Protein AF-A0A2E7QNM1-F1 (afdb_monomer_lite)

Sequence (90 aa):
MADPLIEALAQHNDELVAALKTVVTAEVRVVVEGTDIVGLNLDDTKVTDEALEKLTDLNKLRWLGLVRTNVTPEGIEKLQKALPDCAVLG

Foldseek 3Di:
DDAQLVVLCVVVVNPNVRSLPVQAPPVWDFDDDPNATAEGENAPGAHELVSLVSCLVRQNHQEYEQHNYHYDPVSVVVSCVSRVNHDYDD

Radius of gyration: 11.77 Å; chains: 1; bounding box: 25×29×24 Å

Secondary structure (DSSP, 8-state):
---HHHHHHHHTTT-HHHHHHHHS-TTS-EEEETTEEEEEE-TT----HHHHHHHTT-TT--EEE-TTSS--HHHHHHHHHH-TT-EEE-

Structure (mmCIF, N/CA/C/O backbone):
data_AF-A0A2E7QNM1-F1
#
_entry.id   AF-A0A2E7QNM1-F1
#
loop_
_atom_site.group_PDB
_atom_site.id
_atom_site.type_symbol
_atom_site.label_atom_id
_atom_site.label_alt_id
_atom_site.label_comp_id
_atom_site.label_asym_id
_atom_site.label_entity_id
_atom_site.label_seq_id
_atom_site.pdbx_PDB_ins_code
_atom_site.Cartn_x
_atom_site.Cartn_y
_atom_site.Cartn_z
_atom_site.occupancy
_atom_site.B_iso_or_equiv
_atom_site.auth_seq_id
_atom_site.auth_c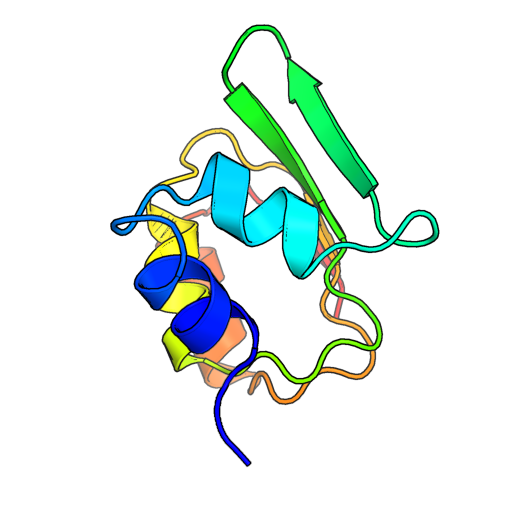omp_id
_atom_site.auth_asym_id
_atom_site.auth_atom_id
_atom_site.pdbx_PDB_model_num
ATOM 1 N N . MET A 1 1 ? 11.959 3.797 -14.737 1.00 61.97 1 MET A N 1
ATOM 2 C CA . MET A 1 1 ? 10.721 4.580 -14.541 1.00 61.97 1 MET A CA 1
ATOM 3 C C . MET A 1 1 ? 10.508 4.648 -13.049 1.00 61.97 1 MET A C 1
ATOM 5 O O . MET A 1 1 ? 10.750 3.629 -12.413 1.00 61.97 1 MET A O 1
ATOM 9 N N . ALA A 1 2 ? 10.197 5.820 -12.508 1.00 83.44 2 ALA A N 1
ATOM 10 C CA . ALA A 1 2 ? 10.029 5.971 -11.071 1.00 83.44 2 ALA A CA 1
ATOM 11 C C . ALA A 1 2 ? 8.678 5.396 -10.617 1.00 83.44 2 ALA A C 1
ATOM 13 O O . ALA A 1 2 ? 7.764 5.204 -11.425 1.00 83.44 2 ALA A O 1
ATOM 14 N N . ASP A 1 3 ? 8.626 5.012 -9.344 1.00 92.50 3 ASP A N 1
ATOM 15 C CA . ASP A 1 3 ? 7.444 4.424 -8.732 1.00 92.50 3 ASP A CA 1
ATOM 16 C C . ASP A 1 3 ? 6.347 5.498 -8.608 1.00 92.50 3 ASP A C 1
ATOM 18 O O . ASP A 1 3 ? 6.592 6.545 -7.999 1.00 92.50 3 ASP A O 1
ATOM 22 N N . PRO A 1 4 ? 5.146 5.269 -9.169 1.00 91.81 4 PRO A N 1
ATOM 23 C CA . PRO A 1 4 ? 4.099 6.282 -9.196 1.00 91.81 4 PRO A CA 1
ATOM 24 C C . PRO A 1 4 ? 3.607 6.679 -7.798 1.00 91.81 4 PRO A C 1
ATOM 26 O O . PRO A 1 4 ? 3.212 7.827 -7.612 1.00 91.81 4 PRO A O 1
ATOM 29 N N . LEU A 1 5 ? 3.641 5.778 -6.805 1.00 90.81 5 LEU A N 1
ATOM 30 C CA . LEU A 1 5 ? 3.229 6.123 -5.442 1.00 90.81 5 LEU A CA 1
ATOM 31 C C . LEU A 1 5 ? 4.272 6.987 -4.744 1.00 90.81 5 LEU A C 1
ATOM 33 O O . LEU A 1 5 ? 3.914 7.938 -4.052 1.00 90.81 5 LEU A O 1
ATOM 37 N N . ILE A 1 6 ? 5.552 6.705 -4.967 1.00 93.38 6 ILE A N 1
ATOM 38 C CA . ILE A 1 6 ? 6.637 7.527 -4.427 1.00 93.38 6 ILE A CA 1
ATOM 39 C C . ILE A 1 6 ? 6.611 8.929 -5.051 1.00 93.38 6 ILE A C 1
ATOM 41 O O . ILE A 1 6 ? 6.728 9.926 -4.337 1.00 93.38 6 ILE A O 1
ATOM 45 N N . GLU A 1 7 ? 6.381 9.028 -6.364 1.00 93.06 7 GLU A N 1
ATOM 46 C CA . GLU A 1 7 ? 6.197 10.319 -7.039 1.00 93.06 7 GLU A CA 1
ATOM 47 C C . GLU A 1 7 ? 4.987 11.089 -6.487 1.00 93.06 7 GLU A C 1
ATOM 49 O O . GLU A 1 7 ? 5.086 12.292 -6.233 1.00 93.06 7 GLU A O 1
ATOM 54 N N . ALA A 1 8 ? 3.857 10.411 -6.268 1.00 91.44 8 ALA A N 1
ATOM 55 C CA . ALA A 1 8 ? 2.646 11.033 -5.741 1.00 91.44 8 ALA A CA 1
ATOM 56 C C . ALA A 1 8 ? 2.813 11.525 -4.294 1.00 91.44 8 ALA A C 1
ATOM 58 O O . ALA A 1 8 ? 2.348 12.614 -3.961 1.00 91.44 8 ALA A O 1
ATOM 59 N N . LEU A 1 9 ? 3.521 10.772 -3.445 1.00 90.62 9 LEU A N 1
ATOM 60 C CA . LEU A 1 9 ? 3.858 11.193 -2.080 1.00 90.62 9 LEU A CA 1
ATOM 61 C C . LEU A 1 9 ? 4.688 12.480 -2.084 1.00 90.62 9 LEU A C 1
ATOM 63 O O . LEU A 1 9 ? 4.333 13.443 -1.400 1.00 90.62 9 LEU A O 1
ATOM 67 N N . ALA A 1 10 ? 5.716 12.548 -2.934 1.00 93.25 10 ALA A N 1
ATOM 68 C CA . ALA A 1 10 ? 6.541 13.745 -3.079 1.00 93.25 10 ALA A CA 1
ATOM 69 C C . ALA A 1 10 ? 5.728 14.971 -3.540 1.00 93.25 10 ALA A C 1
ATOM 71 O O . ALA A 1 10 ? 6.003 16.096 -3.125 1.00 93.25 10 ALA A O 1
ATOM 72 N N . GLN A 1 11 ? 4.702 14.770 -4.371 1.00 92.69 11 GLN A N 1
ATOM 73 C CA . GLN A 1 11 ? 3.818 15.845 -4.833 1.00 92.69 11 GLN A CA 1
ATOM 74 C C . GLN A 1 11 ? 2.811 16.303 -3.772 1.00 92.69 11 GLN A C 1
ATOM 76 O O . GLN A 1 11 ? 2.206 17.366 -3.931 1.00 92.69 11 GLN A O 1
ATOM 81 N N . HIS A 1 12 ? 2.567 15.504 -2.734 1.00 91.38 12 HIS A N 1
ATOM 82 C CA . HIS A 1 12 ? 1.495 15.724 -1.759 1.00 91.38 12 HIS A CA 1
ATOM 83 C C . HIS A 1 12 ? 2.021 15.819 -0.324 1.00 91.38 12 HIS A C 1
ATOM 85 O O . HIS A 1 12 ? 1.299 15.517 0.619 1.00 91.38 12 HIS A O 1
ATOM 91 N N . ASN A 1 13 ? 3.264 16.283 -0.148 1.00 92.69 13 ASN A N 1
ATOM 92 C CA . ASN A 1 13 ? 3.900 16.477 1.162 1.00 92.69 13 ASN A CA 1
ATOM 93 C C . ASN A 1 13 ? 3.861 15.212 2.041 1.00 92.69 13 ASN A C 1
ATOM 95 O O . ASN A 1 13 ? 3.567 15.298 3.232 1.00 92.69 13 ASN A O 1
ATOM 99 N N . ASP A 1 14 ? 4.098 14.048 1.434 1.00 87.94 14 ASP A N 1
ATOM 100 C CA . ASP A 1 14 ? 4.028 12.726 2.067 1.00 87.94 14 ASP A CA 1
ATOM 101 C C . ASP A 1 14 ? 2.642 12.353 2.637 1.00 87.94 14 ASP A C 1
ATOM 103 O O . ASP A 1 14 ? 2.500 11.394 3.398 1.00 87.94 14 ASP A O 1
ATOM 107 N N . GLU A 1 15 ? 1.577 13.058 2.236 1.00 90.06 15 GLU A N 1
ATOM 108 C CA . GLU A 1 15 ? 0.209 12.703 2.605 1.00 90.06 15 GLU A CA 1
ATOM 109 C C . GLU A 1 15 ? -0.267 11.480 1.804 1.00 90.06 15 GLU A C 1
ATOM 111 O O . GLU A 1 15 ? -0.742 11.582 0.670 1.00 90.06 15 GLU A O 1
ATOM 116 N N . LEU A 1 16 ? -0.184 10.301 2.425 1.00 87.19 16 LEU A N 1
ATOM 117 C CA . LEU A 1 16 ? -0.494 9.020 1.785 1.00 87.19 16 LEU A CA 1
ATOM 118 C C . LEU A 1 16 ? -1.909 8.948 1.197 1.00 87.19 16 LEU A C 1
ATOM 120 O O . LEU A 1 16 ? -2.087 8.462 0.085 1.00 87.19 16 LEU A O 1
ATOM 124 N N . VAL A 1 17 ? -2.928 9.448 1.903 1.00 84.69 17 VAL A N 1
ATOM 125 C CA . VAL A 1 17 ? -4.319 9.399 1.416 1.00 84.69 17 VAL A CA 1
ATOM 126 C C . VAL A 1 17 ? -4.497 10.260 0.167 1.00 84.69 17 VAL A C 1
ATOM 128 O O . VAL A 1 17 ? -5.187 9.851 -0.770 1.00 84.69 17 VAL A O 1
ATOM 131 N N . ALA A 1 18 ? -3.889 11.445 0.138 1.00 86.75 18 ALA A N 1
ATOM 132 C CA . ALA A 1 18 ? -3.904 12.292 -1.044 1.00 86.75 18 ALA A CA 1
ATOM 133 C C . ALA A 1 18 ? -3.150 11.618 -2.195 1.00 86.75 18 ALA A C 1
ATOM 135 O O . ALA A 1 18 ? -3.663 11.591 -3.312 1.00 86.75 18 ALA A O 1
ATOM 136 N N . ALA A 1 19 ? -1.968 11.047 -1.928 1.00 89.50 19 ALA A N 1
ATOM 137 C CA . ALA A 1 19 ? -1.132 10.397 -2.941 1.00 89.50 19 ALA A CA 1
ATOM 138 C C . ALA A 1 19 ? -1.837 9.187 -3.558 1.00 89.50 19 ALA A C 1
ATOM 140 O O . ALA A 1 19 ? -1.888 9.031 -4.776 1.00 89.50 19 ALA A O 1
ATOM 141 N N . LEU A 1 20 ? -2.484 8.369 -2.727 1.00 86.62 20 LEU A N 1
ATOM 142 C CA . LEU A 1 20 ? -3.290 7.253 -3.203 1.00 86.62 20 LEU A CA 1
ATOM 143 C C . LEU A 1 20 ? -4.406 7.737 -4.129 1.00 86.62 20 LEU A C 1
ATOM 145 O O . LEU A 1 20 ? -4.588 7.154 -5.185 1.00 86.62 20 LEU A O 1
ATOM 149 N N . LYS A 1 21 ? -5.099 8.840 -3.828 1.00 83.38 21 LYS A N 1
ATOM 150 C CA . LYS A 1 21 ? -6.171 9.365 -4.698 1.00 83.38 21 LYS A CA 1
ATOM 151 C C . LYS A 1 21 ? -5.709 9.802 -6.095 1.00 83.38 21 LYS A C 1
ATOM 153 O O . LYS A 1 21 ? -6.565 9.964 -6.959 1.00 83.38 21 LYS A O 1
ATOM 158 N N . THR A 1 22 ? -4.415 10.031 -6.321 1.00 84.81 22 THR A N 1
ATOM 159 C CA . THR A 1 22 ? -3.888 10.410 -7.644 1.00 84.81 22 THR A CA 1
ATOM 160 C C . THR A 1 22 ? -3.297 9.236 -8.410 1.00 84.81 22 THR A C 1
ATOM 162 O O . THR A 1 22 ? -3.410 9.197 -9.634 1.00 84.81 22 THR A O 1
ATOM 165 N N . VAL A 1 23 ? -2.730 8.255 -7.705 1.00 83.94 23 VAL A N 1
ATOM 166 C CA . VAL A 1 23 ? -2.258 6.987 -8.292 1.00 83.94 23 VAL A CA 1
ATOM 167 C C . VAL A 1 23 ? -3.432 6.079 -8.664 1.00 83.94 23 VAL A C 1
ATOM 169 O O . VAL A 1 23 ? -3.390 5.361 -9.661 1.00 83.94 23 VAL A O 1
ATOM 172 N N . VAL A 1 24 ? -4.493 6.130 -7.865 1.00 79.19 24 VAL A N 1
ATOM 173 C CA . VAL A 1 24 ? -5.722 5.356 -8.013 1.00 79.19 24 VAL A CA 1
ATOM 174 C C . VAL A 1 24 ? -6.686 6.162 -8.900 1.00 79.19 24 VAL 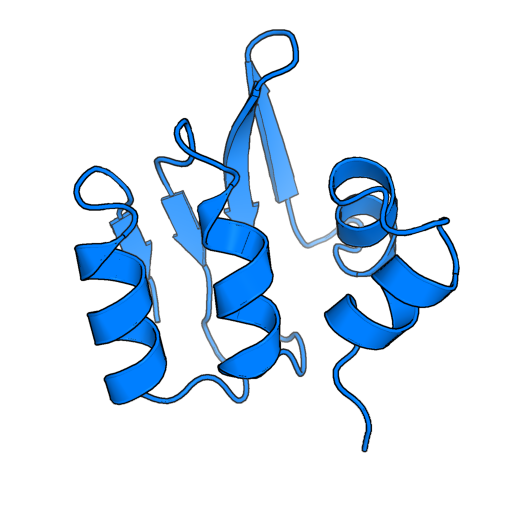A C 1
ATOM 176 O O . VAL A 1 24 ? -7.288 7.136 -8.451 1.00 79.19 24 VAL A O 1
ATOM 179 N N . THR A 1 25 ? -6.829 5.793 -10.176 1.00 60.91 25 THR A N 1
ATOM 180 C CA . THR A 1 25 ? -7.801 6.426 -11.095 1.00 60.91 25 THR A CA 1
ATOM 181 C C . THR A 1 25 ? -9.221 5.902 -10.849 1.00 60.91 25 THR A C 1
ATOM 183 O O . THR A 1 25 ? -9.405 4.981 -10.071 1.00 60.91 25 THR A O 1
ATOM 186 N N . ALA A 1 26 ? -10.251 6.451 -11.506 1.00 53.78 26 ALA A N 1
ATOM 187 C CA . ALA A 1 26 ? -11.661 6.084 -11.275 1.00 53.78 26 ALA A CA 1
ATOM 188 C C . ALA A 1 26 ? -12.008 4.584 -11.459 1.00 53.78 26 ALA A C 1
ATOM 190 O O . ALA A 1 26 ? -13.068 4.148 -11.010 1.00 53.78 26 ALA A O 1
ATOM 191 N N . GLU A 1 27 ? -11.141 3.800 -12.106 1.00 53.16 27 GLU A N 1
ATOM 192 C CA . GLU A 1 27 ? -11.273 2.340 -12.255 1.00 53.16 27 GLU A CA 1
ATOM 193 C C . GLU A 1 27 ? -10.669 1.564 -11.067 1.00 53.16 27 GLU A C 1
ATOM 195 O O . GLU A 1 27 ? -11.006 0.407 -10.818 1.00 53.16 27 GLU A O 1
ATOM 200 N N . VAL A 1 28 ? -9.825 2.234 -10.287 1.00 56.44 28 VAL A N 1
ATOM 201 C CA . VAL A 1 28 ? -9.129 1.747 -9.105 1.00 56.44 28 VAL A CA 1
ATOM 202 C C . VAL A 1 28 ? -9.844 2.331 -7.867 1.00 56.44 28 VAL A C 1
ATOM 204 O O . VAL A 1 28 ? -10.307 3.470 -7.866 1.00 56.44 28 VAL A O 1
ATOM 207 N N . ARG A 1 29 ? -10.049 1.546 -6.801 1.00 68.88 29 ARG A N 1
ATOM 208 C CA . ARG A 1 29 ? -10.962 1.922 -5.703 1.00 68.88 29 ARG A CA 1
ATOM 209 C C . ARG A 1 29 ? -10.237 2.014 -4.364 1.00 68.88 29 ARG A C 1
ATOM 211 O O . ARG A 1 29 ? -9.641 1.039 -3.920 1.00 68.88 29 ARG A O 1
ATOM 218 N N . VAL A 1 30 ? -10.361 3.162 -3.697 1.00 78.69 30 VAL A N 1
ATOM 219 C CA . VAL A 1 30 ? -10.066 3.319 -2.265 1.00 78.69 30 VAL A CA 1
ATOM 220 C C . VAL A 1 30 ? -11.386 3.201 -1.507 1.00 78.69 30 VAL A C 1
ATOM 222 O 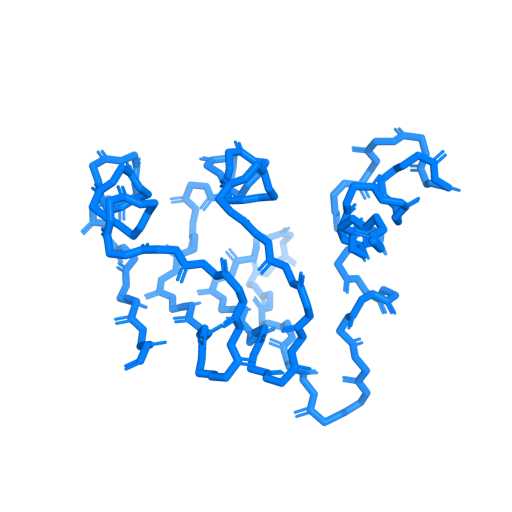O . VAL A 1 30 ? -12.341 3.928 -1.786 1.00 78.69 30 VAL A O 1
ATOM 225 N N . VAL A 1 31 ? -11.456 2.273 -0.561 1.00 79.00 31 VAL A N 1
ATOM 226 C CA . VAL A 1 31 ? -12.596 2.094 0.340 1.00 79.00 31 VAL A CA 1
ATOM 227 C C . VAL A 1 31 ? -12.191 2.622 1.708 1.00 79.00 31 VAL A C 1
ATOM 229 O O . VAL A 1 31 ? -11.211 2.149 2.285 1.00 79.00 31 VAL A O 1
ATOM 232 N N . VAL A 1 32 ? -12.947 3.596 2.214 1.00 80.06 32 VAL A N 1
ATOM 233 C CA . VAL A 1 32 ? -12.746 4.178 3.544 1.00 80.06 32 VAL A CA 1
ATOM 234 C C . VAL A 1 32 ? -13.919 3.866 4.465 1.00 80.06 32 VAL A C 1
ATOM 236 O O . VAL A 1 32 ? -15.074 3.915 4.041 1.00 80.06 32 VAL A O 1
ATOM 239 N N . GLU A 1 33 ? -13.621 3.583 5.728 1.00 78.75 33 GLU A N 1
ATOM 240 C CA . GLU A 1 33 ? -14.592 3.519 6.818 1.00 78.75 33 GLU A CA 1
ATOM 241 C C . GLU A 1 33 ? -14.252 4.631 7.817 1.00 78.75 33 GLU A C 1
ATOM 243 O O . GLU A 1 33 ? -13.217 4.609 8.482 1.00 78.75 33 GLU A O 1
ATOM 248 N N . GLY A 1 34 ? -15.078 5.681 7.857 1.00 84.75 34 GLY A N 1
ATOM 249 C CA . GLY A 1 34 ? -14.711 6.919 8.549 1.00 84.75 34 GLY A CA 1
ATOM 250 C C . GLY A 1 34 ? -13.491 7.579 7.896 1.00 84.75 34 GLY A C 1
ATOM 251 O O . GLY A 1 34 ? -13.583 8.061 6.768 1.00 84.75 34 GLY A O 1
ATOM 252 N N . THR A 1 35 ? -12.362 7.609 8.611 1.00 79.44 35 THR A N 1
ATOM 253 C CA . THR A 1 35 ? -11.067 8.128 8.126 1.00 79.44 35 THR A CA 1
ATOM 254 C C . THR A 1 35 ? -10.076 7.031 7.737 1.00 79.44 35 THR A C 1
ATOM 256 O O . THR A 1 35 ? -9.006 7.344 7.220 1.00 79.44 35 THR A O 1
ATOM 259 N N . ASP A 1 36 ? -10.412 5.764 7.980 1.00 85.62 36 ASP A N 1
ATOM 260 C CA . ASP A 1 36 ? -9.494 4.642 7.809 1.00 85.62 36 ASP A CA 1
ATOM 261 C C . ASP A 1 36 ? -9.641 4.014 6.421 1.00 85.62 36 ASP A C 1
ATOM 263 O O . ASP A 1 36 ? -10.752 3.730 5.975 1.00 85.62 36 ASP A O 1
ATOM 267 N N . ILE A 1 37 ? -8.521 3.753 5.740 1.00 87.50 37 ILE A N 1
ATOM 268 C CA . ILE A 1 37 ? -8.515 2.985 4.488 1.00 87.50 37 ILE A CA 1
ATOM 269 C C . ILE A 1 37 ? -8.604 1.497 4.830 1.00 87.50 37 ILE A C 1
ATOM 271 O O . ILE A 1 37 ? -7.718 0.949 5.485 1.00 87.50 37 ILE A O 1
ATOM 275 N N . VAL A 1 38 ? -9.660 0.840 4.350 1.00 91.56 38 VAL A N 1
ATOM 276 C CA . VAL A 1 38 ? -9.925 -0.590 4.586 1.00 91.56 38 VAL A CA 1
ATOM 277 C C . VAL A 1 38 ? -9.762 -1.436 3.325 1.00 91.56 38 VAL A C 1
ATOM 279 O O . VAL A 1 38 ? -9.546 -2.641 3.417 1.00 91.56 38 VAL A O 1
ATOM 282 N N . GLY A 1 39 ? -9.806 -0.822 2.144 1.00 91.38 39 GLY A N 1
ATOM 283 C CA . GLY A 1 39 ? -9.579 -1.506 0.875 1.00 91.38 39 GLY A CA 1
ATOM 284 C C . GLY A 1 39 ? -8.878 -0.601 -0.124 1.00 91.38 39 GLY A C 1
ATOM 285 O O . GLY A 1 39 ? -9.243 0.567 -0.261 1.00 91.38 39 GLY A O 1
ATOM 286 N N . LEU A 1 40 ? -7.891 -1.144 -0.824 1.00 91.31 40 LEU A N 1
ATOM 287 C CA . LEU A 1 40 ? -7.125 -0.425 -1.828 1.00 91.31 40 LEU A CA 1
ATOM 288 C C . LEU A 1 40 ? -6.927 -1.324 -3.045 1.00 91.31 40 LEU A C 1
ATOM 290 O O . LEU A 1 40 ? -6.398 -2.421 -2.929 1.00 91.31 40 LEU A O 1
ATOM 294 N N . ASN A 1 41 ? -7.343 -0.867 -4.219 1.00 91.56 41 ASN A N 1
ATOM 295 C CA . ASN A 1 41 ? -6.907 -1.494 -5.460 1.00 91.56 41 ASN A CA 1
ATOM 296 C C . ASN A 1 41 ? -5.644 -0.763 -5.957 1.00 91.56 41 ASN A C 1
ATOM 298 O O . ASN A 1 41 ? -5.599 0.460 -5.879 1.00 91.56 41 ASN A O 1
ATOM 302 N N . LEU A 1 42 ? -4.625 -1.480 -6.422 1.00 91.38 42 LEU A N 1
ATOM 303 C CA . LEU A 1 42 ? -3.474 -0.948 -7.165 1.00 91.38 42 LEU A CA 1
ATOM 304 C C . LEU A 1 42 ? -3.203 -1.784 -8.427 1.00 91.38 42 LEU A C 1
ATOM 306 O O . LEU A 1 42 ? -2.114 -1.702 -8.998 1.00 91.38 42 LEU A O 1
ATOM 310 N N . ASP A 1 43 ? -4.176 -2.579 -8.870 1.00 90.88 43 ASP A N 1
ATOM 311 C CA . ASP A 1 43 ? -4.094 -3.333 -10.114 1.00 90.88 43 ASP A CA 1
ATOM 312 C C . ASP A 1 43 ? -3.736 -2.405 -11.289 1.00 90.88 43 ASP A C 1
ATOM 314 O O . ASP A 1 43 ? -4.123 -1.234 -11.313 1.00 90.88 43 ASP A O 1
ATOM 318 N N . ASP A 1 44 ? -2.978 -2.920 -12.261 1.00 90.31 44 ASP A N 1
ATOM 319 C CA . ASP A 1 44 ? -2.501 -2.182 -13.446 1.00 90.31 44 ASP A CA 1
ATOM 320 C C . ASP A 1 44 ? -1.608 -0.963 -13.167 1.00 90.31 44 ASP A C 1
ATOM 322 O O . ASP A 1 44 ? -1.252 -0.215 -14.085 1.00 90.31 44 ASP A O 1
ATOM 326 N N . THR A 1 45 ? -1.198 -0.745 -11.918 1.00 90.12 45 THR A N 1
ATOM 327 C CA . THR A 1 45 ? -0.243 0.311 -11.585 1.00 90.12 45 THR A CA 1
ATOM 328 C C . THR A 1 45 ? 1.195 -0.192 -11.681 1.00 90.12 45 THR A C 1
ATOM 330 O O . THR A 1 45 ? 1.483 -1.383 -11.706 1.00 90.12 45 THR A O 1
ATOM 333 N N . LYS A 1 46 ? 2.151 0.734 -11.732 1.00 92.38 46 LYS A N 1
ATOM 334 C CA . LYS A 1 46 ? 3.586 0.420 -11.838 1.00 92.38 46 LYS A CA 1
ATOM 335 C C . LYS A 1 46 ? 4.310 0.435 -10.490 1.00 92.38 46 LYS A C 1
ATOM 337 O O . LYS A 1 46 ? 5.536 0.543 -10.479 1.00 92.38 46 LYS A O 1
ATOM 342 N N . VAL A 1 47 ? 3.554 0.344 -9.394 1.00 93.38 47 VAL A N 1
ATOM 343 C CA . VAL A 1 47 ? 4.077 0.313 -8.022 1.00 93.38 47 VAL A CA 1
ATOM 344 C C . VAL A 1 47 ? 5.018 -0.870 -7.811 1.00 93.38 47 VAL A C 1
ATOM 346 O O . VAL A 1 47 ? 4.876 -1.918 -8.447 1.00 93.38 47 VAL A O 1
ATOM 349 N N . THR A 1 48 ? 5.984 -0.673 -6.926 1.00 95.25 48 THR A N 1
ATOM 350 C CA . THR A 1 48 ? 7.064 -1.601 -6.588 1.00 95.25 48 THR A CA 1
ATOM 351 C C . THR A 1 48 ? 7.046 -1.934 -5.095 1.00 95.25 48 THR A C 1
ATOM 353 O O . THR A 1 48 ? 6.252 -1.390 -4.326 1.00 95.25 48 THR A O 1
ATOM 356 N N . ASP A 1 49 ? 7.955 -2.805 -4.658 1.00 95.50 49 ASP A N 1
ATOM 357 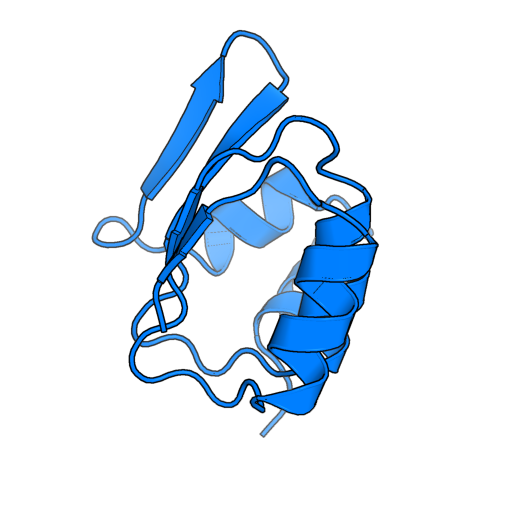C CA . ASP A 1 49 ? 8.114 -3.150 -3.240 1.00 95.50 49 ASP A CA 1
ATOM 358 C C . ASP A 1 49 ? 8.403 -1.928 -2.355 1.00 95.50 49 ASP A C 1
ATOM 360 O O . ASP A 1 49 ? 7.970 -1.889 -1.207 1.00 95.50 49 ASP A O 1
ATOM 364 N N . GLU A 1 50 ? 9.093 -0.914 -2.887 1.00 93.75 50 GLU A N 1
ATOM 365 C CA . GLU A 1 50 ? 9.403 0.321 -2.156 1.00 93.75 50 GLU A CA 1
ATOM 366 C C . GLU A 1 50 ? 8.126 1.095 -1.795 1.00 93.75 50 GLU A C 1
ATOM 368 O O . GLU A 1 50 ? 7.984 1.606 -0.684 1.00 93.75 50 GLU A O 1
ATOM 373 N N . ALA A 1 51 ? 7.150 1.126 -2.706 1.00 90.94 51 ALA A N 1
ATOM 374 C CA . ALA A 1 51 ? 5.844 1.712 -2.438 1.00 90.94 51 ALA A CA 1
ATOM 375 C C . ALA A 1 51 ? 5.059 0.933 -1.374 1.00 90.94 51 ALA A C 1
ATOM 377 O O . ALA A 1 51 ? 4.339 1.547 -0.585 1.00 90.94 51 ALA A O 1
ATOM 378 N N . LEU A 1 52 ? 5.209 -0.396 -1.303 1.00 93.00 52 LEU A N 1
ATOM 379 C CA . LEU A 1 52 ? 4.525 -1.208 -0.292 1.00 93.00 52 LEU A CA 1
ATOM 380 C C . LEU A 1 52 ? 4.973 -0.884 1.134 1.00 93.00 52 LEU A C 1
ATOM 382 O O . LEU A 1 52 ? 4.149 -0.942 2.046 1.00 93.00 52 LEU A O 1
ATOM 386 N N . GLU A 1 53 ? 6.230 -0.483 1.336 1.00 91.56 53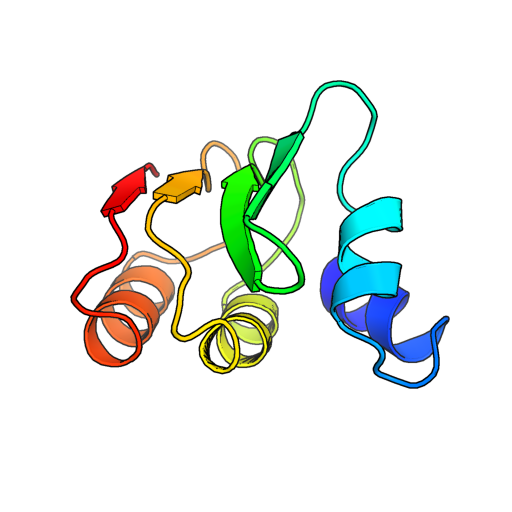 GLU A N 1
ATOM 387 C CA . GLU A 1 53 ? 6.715 -0.035 2.649 1.00 91.56 53 GLU A CA 1
ATOM 388 C C . GLU A 1 53 ? 5.947 1.191 3.160 1.00 91.56 53 GLU A C 1
ATOM 390 O O . GLU A 1 53 ? 5.826 1.387 4.363 1.00 91.56 53 GLU A O 1
ATOM 395 N N . LYS A 1 54 ? 5.373 2.005 2.264 1.00 91.44 54 LYS A N 1
ATOM 396 C CA . LYS A 1 54 ? 4.526 3.148 2.641 1.00 91.44 54 LYS A CA 1
ATOM 397 C C . LYS A 1 54 ? 3.108 2.732 3.018 1.00 91.44 54 LYS A C 1
ATOM 399 O O . LYS A 1 54 ? 2.420 3.464 3.720 1.00 91.44 54 LYS A O 1
ATOM 404 N N . LEU A 1 55 ? 2.656 1.560 2.572 1.00 90.62 55 LEU A N 1
ATOM 405 C CA . LEU A 1 55 ? 1.316 1.057 2.869 1.00 90.62 55 LEU A CA 1
ATOM 406 C C . LEU A 1 55 ? 1.225 0.402 4.250 1.00 90.62 55 LEU A C 1
ATOM 408 O O . LEU A 1 55 ? 0.114 0.204 4.737 1.00 90.62 55 LEU A O 1
ATOM 412 N N . THR A 1 56 ? 2.350 0.094 4.906 1.00 89.88 56 THR A N 1
ATOM 413 C CA . THR A 1 56 ? 2.352 -0.547 6.234 1.00 89.88 56 THR A CA 1
ATOM 414 C C . THR A 1 56 ? 1.721 0.320 7.321 1.00 89.88 56 THR A C 1
ATOM 416 O O . THR A 1 56 ? 1.249 -0.210 8.320 1.00 89.88 56 THR A O 1
ATOM 419 N N . ASP A 1 57 ? 1.648 1.638 7.115 1.00 88.25 57 ASP A N 1
ATOM 420 C CA . ASP A 1 57 ? 0.978 2.562 8.037 1.00 88.25 57 ASP A CA 1
ATOM 421 C C . ASP A 1 57 ? -0.558 2.429 7.995 1.00 88.25 57 ASP A C 1
ATOM 423 O O . ASP A 1 57 ? -1.262 2.852 8.919 1.00 88.25 57 ASP A O 1
ATOM 427 N N . LEU A 1 58 ? -1.101 1.778 6.958 1.00 90.94 58 LEU A N 1
ATOM 428 C CA . LEU A 1 58 ? -2.527 1.494 6.804 1.00 90.94 58 LEU A CA 1
ATOM 429 C C . LEU A 1 58 ? -2.935 0.263 7.628 1.00 90.94 58 LEU A C 1
ATOM 431 O O . LEU A 1 58 ? -3.409 -0.739 7.104 1.00 90.94 58 LEU A O 1
ATOM 435 N N . ASN A 1 59 ? -2.811 0.353 8.952 1.00 89.38 59 ASN A N 1
ATOM 436 C CA . ASN A 1 59 ? -3.080 -0.743 9.900 1.00 89.38 59 ASN A CA 1
ATOM 437 C C . ASN A 1 59 ? -4.514 -1.317 9.837 1.00 89.38 59 ASN A C 1
ATOM 439 O O . ASN A 1 59 ? -4.810 -2.389 10.375 1.00 89.38 59 ASN A O 1
ATOM 443 N N . LYS A 1 60 ? -5.439 -0.577 9.219 1.00 91.81 60 LYS A N 1
ATOM 444 C CA . LYS A 1 60 ? -6.839 -0.967 9.016 1.00 91.81 60 LYS A CA 1
ATOM 445 C C . LYS A 1 60 ? -7.110 -1.557 7.637 1.00 91.81 60 LYS A C 1
ATOM 447 O O . LYS A 1 60 ? -8.234 -1.987 7.397 1.00 91.81 60 LYS A O 1
ATOM 452 N N . LEU A 1 61 ? -6.105 -1.627 6.767 1.00 93.31 61 LEU A N 1
ATOM 453 C CA . LEU A 1 61 ? -6.243 -2.223 5.450 1.00 93.31 61 LEU A CA 1
ATOM 454 C C . LEU A 1 61 ? -6.619 -3.703 5.601 1.00 93.31 61 LEU A C 1
ATOM 456 O O . LEU A 1 61 ? -6.032 -4.442 6.396 1.00 93.31 61 LEU A O 1
ATOM 460 N N . ARG A 1 62 ? -7.662 -4.113 4.882 1.00 93.25 62 ARG A N 1
ATOM 461 C CA . ARG A 1 62 ? -8.201 -5.480 4.873 1.00 93.25 62 ARG A CA 1
ATOM 462 C C . ARG A 1 62 ? -8.100 -6.132 3.511 1.00 93.25 62 ARG A C 1
ATOM 464 O O . ARG A 1 62 ? -8.111 -7.355 3.433 1.00 93.25 62 ARG A O 1
ATOM 471 N N . TRP A 1 63 ? -8.006 -5.337 2.453 1.00 92.94 63 TRP A N 1
ATOM 472 C CA . TRP A 1 63 ? -7.909 -5.840 1.096 1.00 92.94 63 TRP A CA 1
ATOM 473 C C . TRP A 1 63 ? -6.980 -4.973 0.249 1.00 92.94 63 TRP A C 1
ATOM 475 O O . TRP A 1 63 ? -7.115 -3.746 0.253 1.00 92.94 63 TRP A O 1
ATOM 485 N N . LEU A 1 64 ? -6.070 -5.620 -0.479 1.00 93.94 64 LEU A N 1
ATOM 486 C CA . LEU A 1 64 ? -5.136 -4.982 -1.399 1.00 93.94 64 LEU A CA 1
ATOM 487 C C . LEU A 1 64 ? -5.058 -5.748 -2.728 1.00 93.94 64 LEU A C 1
ATOM 489 O O . LEU A 1 64 ? -4.681 -6.918 -2.732 1.00 93.94 64 LEU A O 1
ATOM 493 N N . GLY A 1 65 ? -5.381 -5.087 -3.840 1.00 93.31 65 GLY A N 1
ATOM 494 C CA . GLY A 1 65 ? -5.150 -5.601 -5.200 1.00 93.31 65 GLY A CA 1
ATOM 495 C C . GLY A 1 65 ? -3.793 -5.159 -5.752 1.00 93.31 65 GLY A C 1
ATOM 496 O O . GLY A 1 65 ? -3.465 -3.978 -5.657 1.00 93.31 65 GLY A O 1
ATOM 497 N N . LEU A 1 66 ? -3.003 -6.093 -6.285 1.00 93.56 66 LEU A N 1
ATOM 498 C CA . LEU A 1 66 ? -1.664 -5.886 -6.860 1.00 93.56 66 LEU A CA 1
ATOM 499 C C . LEU A 1 66 ? -1.488 -6.589 -8.219 1.00 93.56 66 LEU A C 1
ATOM 501 O O . LEU A 1 66 ? -0.359 -6.828 -8.663 1.00 93.56 66 LEU A O 1
ATOM 505 N N . VAL A 1 67 ? -2.581 -6.924 -8.901 1.00 91.50 67 VAL A N 1
ATOM 506 C CA . VAL A 1 67 ? -2.549 -7.633 -10.183 1.00 91.50 67 VAL A CA 1
ATOM 507 C C . VAL A 1 67 ? -1.903 -6.748 -11.251 1.00 91.50 67 VAL A C 1
ATOM 509 O O . VAL A 1 67 ? -2.269 -5.590 -11.426 1.00 91.50 67 VAL A O 1
ATOM 512 N N . ARG A 1 68 ? -0.960 -7.303 -12.025 1.00 91.75 68 ARG A N 1
ATOM 513 C CA . ARG A 1 68 ? -0.214 -6.571 -13.076 1.00 91.75 68 ARG A CA 1
ATOM 514 C C . ARG A 1 68 ? 0.574 -5.356 -12.543 1.00 91.75 68 ARG A C 1
ATOM 516 O O . ARG A 1 68 ? 0.686 -4.348 -13.236 1.00 91.75 68 ARG A O 1
ATOM 523 N N . THR A 1 69 ? 1.159 -5.483 -11.350 1.00 93.38 69 THR A N 1
ATOM 524 C CA . THR A 1 69 ? 2.108 -4.509 -10.774 1.00 93.38 69 THR A CA 1
ATOM 525 C C . THR A 1 69 ? 3.573 -4.945 -10.926 1.00 93.38 69 THR A C 1
ATOM 527 O O . THR A 1 69 ? 3.853 -6.013 -11.470 1.00 93.38 69 THR A O 1
ATOM 530 N N . ASN A 1 70 ? 4.523 -4.119 -10.463 1.00 95.00 70 ASN A N 1
ATOM 531 C CA . ASN A 1 70 ? 5.953 -4.463 -10.397 1.00 95.00 70 ASN A CA 1
ATOM 532 C C . ASN A 1 70 ? 6.380 -4.944 -8.996 1.00 95.00 70 ASN A C 1
ATOM 534 O O . ASN A 1 70 ? 7.573 -4.958 -8.687 1.00 95.00 70 ASN A O 1
ATOM 538 N N . VAL A 1 71 ? 5.420 -5.290 -8.137 1.00 95.75 71 VAL A N 1
ATOM 539 C CA . VAL A 1 71 ? 5.678 -5.861 -6.814 1.00 95.75 71 VAL A CA 1
ATOM 540 C C . VAL A 1 71 ? 6.188 -7.297 -6.955 1.00 95.75 71 VAL A C 1
ATOM 542 O O . VAL A 1 71 ? 5.700 -8.069 -7.782 1.00 95.75 71 VAL A O 1
ATOM 545 N N . THR A 1 72 ? 7.157 -7.671 -6.123 1.00 95.88 72 THR A N 1
ATOM 546 C CA . THR A 1 72 ? 7.713 -9.025 -6.062 1.00 95.88 72 THR A CA 1
ATOM 547 C C . THR A 1 72 ? 6.994 -9.896 -5.022 1.00 95.88 72 THR A C 1
ATOM 549 O O . THR A 1 72 ? 6.392 -9.37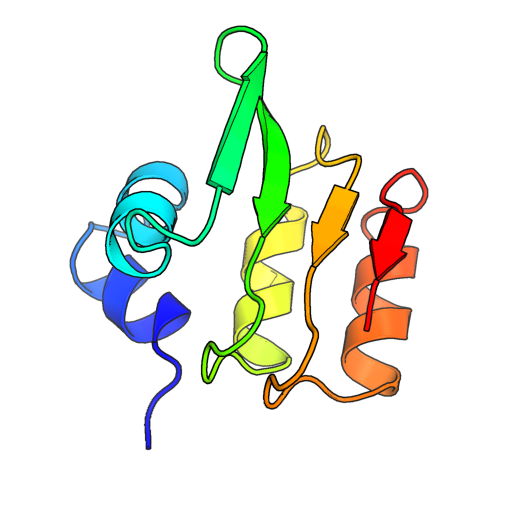7 -4.075 1.00 95.88 72 THR A O 1
ATOM 552 N N . PRO A 1 73 ? 7.072 -11.236 -5.133 1.00 94.81 73 PRO A N 1
ATOM 553 C CA . PRO A 1 73 ? 6.583 -12.135 -4.087 1.00 94.81 73 PRO A CA 1
ATOM 554 C C . PRO A 1 73 ? 7.192 -11.843 -2.707 1.00 94.81 73 PRO A C 1
ATOM 556 O O . PRO A 1 73 ? 6.494 -11.911 -1.696 1.00 94.81 73 PRO A O 1
ATOM 559 N N . GLU A 1 74 ? 8.471 -11.468 -2.654 1.00 95.31 74 GLU A N 1
ATOM 560 C CA . GLU A 1 74 ? 9.163 -11.086 -1.422 1.00 95.31 74 GLU A CA 1
ATOM 561 C C . GLU A 1 74 ? 8.594 -9.789 -0.828 1.00 95.31 74 GLU A C 1
ATOM 563 O O . GLU A 1 74 ? 8.457 -9.672 0.395 1.00 95.31 74 GLU A O 1
ATOM 568 N N . GLY A 1 75 ? 8.233 -8.822 -1.677 1.00 94.44 75 GLY A N 1
ATOM 569 C CA . GLY A 1 75 ? 7.525 -7.605 -1.278 1.00 94.44 75 GLY A CA 1
ATOM 570 C C . GLY A 1 75 ? 6.164 -7.906 -0.653 1.00 94.44 75 GLY A C 1
ATOM 571 O O . GLY A 1 75 ? 5.847 -7.390 0.421 1.00 94.44 75 GLY A O 1
ATOM 572 N N . ILE A 1 76 ? 5.394 -8.813 -1.265 1.00 94.31 76 ILE A N 1
ATOM 573 C CA . ILE A 1 76 ? 4.103 -9.275 -0.729 1.00 94.31 76 ILE A CA 1
ATOM 574 C C . ILE A 1 76 ? 4.290 -9.962 0.626 1.00 94.31 76 ILE A C 1
ATOM 576 O O . ILE A 1 76 ? 3.552 -9.667 1.564 1.00 94.31 76 ILE A O 1
ATOM 580 N N . GLU A 1 77 ? 5.283 -10.843 0.765 1.00 93.94 77 GLU A N 1
ATOM 581 C CA . GLU A 1 77 ? 5.542 -11.547 2.026 1.00 93.94 77 GLU A CA 1
ATOM 582 C C . GLU A 1 77 ? 5.896 -10.568 3.158 1.00 93.94 77 GLU A C 1
ATOM 584 O O . GLU A 1 77 ? 5.409 -10.700 4.285 1.00 93.94 77 GLU A O 1
ATOM 589 N N . LYS A 1 78 ? 6.720 -9.552 2.871 1.00 94.44 78 LYS A N 1
ATOM 590 C CA . LYS A 1 78 ? 7.033 -8.483 3.831 1.00 94.44 78 LYS A CA 1
ATOM 591 C C . LYS A 1 78 ? 5.786 -7.696 4.223 1.00 94.44 78 LYS A C 1
ATOM 593 O O . LYS A 1 78 ? 5.574 -7.459 5.412 1.00 94.44 78 LYS A O 1
ATOM 598 N N . LEU A 1 79 ? 4.957 -7.329 3.248 1.00 93.81 79 LEU A N 1
ATOM 599 C CA . LEU A 1 79 ? 3.724 -6.594 3.503 1.00 93.81 79 LEU A CA 1
ATOM 600 C C . LEU A 1 79 ? 2.753 -7.411 4.360 1.00 93.81 79 LEU A C 1
ATOM 602 O O . LEU A 1 79 ? 2.213 -6.885 5.326 1.00 93.81 79 LEU A O 1
ATOM 606 N N . GLN A 1 80 ? 2.576 -8.700 4.068 1.00 93.44 80 GLN A N 1
ATOM 607 C CA . GLN A 1 80 ? 1.726 -9.593 4.860 1.00 93.44 80 GLN A CA 1
ATOM 608 C C . GLN A 1 80 ? 2.232 -9.761 6.297 1.00 93.44 80 GLN A C 1
ATOM 610 O O . GLN A 1 80 ? 1.429 -9.862 7.219 1.00 93.44 80 GLN A O 1
ATOM 615 N N . LYS A 1 81 ? 3.552 -9.744 6.527 1.00 93.81 81 LYS A N 1
ATOM 616 C CA . LYS A 1 81 ? 4.109 -9.735 7.892 1.00 93.81 81 LYS A CA 1
ATOM 617 C C . LYS A 1 81 ? 3.776 -8.448 8.648 1.00 93.81 81 LYS A C 1
ATOM 619 O O . LYS A 1 81 ? 3.560 -8.506 9.856 1.00 93.81 81 LYS A O 1
ATOM 624 N N . ALA A 1 82 ? 3.751 -7.307 7.960 1.00 94.12 82 ALA A N 1
ATOM 625 C CA . ALA A 1 82 ? 3.413 -6.016 8.557 1.00 94.12 82 ALA A CA 1
ATOM 626 C C . ALA A 1 82 ? 1.896 -5.830 8.752 1.00 94.12 82 ALA A C 1
ATOM 628 O O . ALA A 1 82 ? 1.469 -5.255 9.750 1.00 94.12 82 ALA A O 1
ATOM 629 N N . LEU A 1 83 ? 1.086 -6.346 7.825 1.00 93.94 83 LEU A N 1
ATOM 630 C CA . LEU A 1 83 ? -0.373 -6.244 7.798 1.00 93.94 83 LEU A CA 1
ATOM 631 C C . LEU A 1 83 ? -1.008 -7.648 7.739 1.00 93.94 83 LEU A C 1
ATOM 633 O O . LEU A 1 83 ? -1.571 -8.025 6.709 1.00 93.94 83 LEU A O 1
ATOM 637 N N . PRO A 1 84 ? -0.950 -8.435 8.830 1.00 93.75 84 PRO A N 1
ATOM 638 C CA . PRO A 1 84 ? -1.380 -9.839 8.829 1.00 93.75 84 PRO A CA 1
ATOM 639 C C . PRO A 1 84 ? -2.883 -10.030 8.582 1.00 93.75 84 PRO A C 1
ATOM 641 O O . PRO A 1 84 ? -3.302 -11.094 8.133 1.00 93.75 84 PRO A O 1
ATOM 644 N N . ASP A 1 85 ? -3.687 -8.997 8.841 1.00 93.62 85 ASP A N 1
ATOM 645 C CA . ASP A 1 85 ? -5.136 -8.997 8.614 1.00 93.62 85 ASP A CA 1
ATOM 646 C C . ASP A 1 85 ? -5.526 -8.509 7.202 1.00 93.62 85 ASP A C 1
ATOM 648 O O . ASP A 1 85 ? -6.717 -8.401 6.892 1.00 93.62 85 ASP A O 1
ATOM 652 N N . CYS A 1 86 ? -4.551 -8.157 6.356 1.00 94.19 86 CYS A N 1
ATOM 653 C CA . CYS A 1 86 ? -4.792 -7.674 5.001 1.00 94.19 86 CYS A CA 1
ATOM 654 C C . CYS A 1 86 ? -4.729 -8.825 3.991 1.00 94.19 86 CYS A C 1
ATOM 656 O O . CYS A 1 86 ? -3.692 -9.460 3.797 1.00 94.19 86 CYS A O 1
ATOM 658 N N . ALA A 1 87 ? -5.841 -9.072 3.301 1.00 93.94 87 ALA A N 1
ATOM 659 C CA . ALA A 1 87 ? -5.885 -9.993 2.180 1.00 93.94 87 ALA A CA 1
ATOM 660 C C . ALA A 1 87 ? -5.256 -9.340 0.941 1.00 93.94 87 ALA A C 1
ATOM 662 O O . ALA A 1 87 ? -5.799 -8.381 0.391 1.00 93.94 87 ALA A O 1
ATOM 663 N N . VAL A 1 88 ? -4.129 -9.887 0.488 1.00 92.19 88 VAL A N 1
ATOM 664 C CA . VAL A 1 88 ? -3.453 -9.450 -0.739 1.00 92.19 88 VAL A CA 1
ATOM 665 C C . VAL A 1 88 ? -3.890 -10.336 -1.905 1.00 92.19 88 VAL A C 1
ATOM 667 O O . VAL A 1 88 ? -3.794 -11.561 -1.816 1.00 92.19 88 VAL A O 1
ATOM 670 N N . LEU A 1 89 ? -4.361 -9.723 -2.990 1.00 86.25 89 LEU A N 1
ATOM 671 C CA . LEU A 1 89 ? -4.640 -10.375 -4.268 1.00 86.25 89 LEU A CA 1
ATOM 672 C C . LEU A 1 89 ? -3.586 -9.926 -5.283 1.00 86.25 89 LEU A C 1
ATOM 674 O O . LEU A 1 89 ? -3.501 -8.737 -5.577 1.00 86.25 89 LEU A O 1
ATOM 678 N N . GLY A 1 90 ? -2.788 -10.860 -5.798 1.00 72.06 90 GLY A N 1
ATOM 679 C CA . GLY A 1 90 ? -1.714 -10.610 -6.766 1.00 72.06 90 GLY A CA 1
ATOM 680 C C . GLY A 1 90 ? -1.783 -11.559 -7.948 1.00 72.06 90 GLY A C 1
ATOM 681 O O . GLY A 1 90 ? -2.287 -12.690 -7.754 1.00 72.06 90 GLY A O 1
#

pLDDT: mean 88.25, std 9.15, range [53.16, 95.88]

=== Feature glossary ===
A reading guide for the features in this record.

Start from the sequence.

  · Sequence gives the chain of amino acids in standard one-letter code (A=alanine, C=cysteine, …, Y=tyrosine), read N→C. It is the only feature that is directly encoded by the gene; all structural features are derived from the folded form of this sequence.

Fold it, and you get atomic coordinates and the backbone conformation that goes with them.

  · The mmCIF table is the protein's shape written out atom by atom. For each backbone N, Cα, C, and carbonyl O, it records an (x, y, z) coordinate triple in Å plus the residue type, chain letter, and residue number.

  · Backbone dihedral angles. Every residue except chain termini has a φ (preceding-C → N → Cα → C) and a ψ (N → Cα → C → next-N). They are reported in degrees following the IUPAC sign convention. Secondary structure is essentially a statement about which (φ, ψ) basin each residue occupies.

  · DSSP 8-state secondary structure assigns each residue one of H (α-helix), G (3₁₀-helix), I (π-helix), E (extended β-strand), B (isolated β-bridge), T (hydrogen-bonded turn), S (bend), or '-' (coil). The assignment is computed from backbone hydrogen-bond geometry via the Kabsch–Sander algorithm.

  · P-SEA three-state annotation labels each residue as helix, strand, or coil based purely on the geometry of the Cα trace. It serves as a fallback when the full backbone (and thus DSSP) is unavailable.

Summarize the fold with a handful of shape descriptors and a per-residue structural alphabet.

  · Radius of gyration (Rg) is the root-mean-square distance of Cα atoms from their centroid — a single number for overall size and compactness. A globular domain of N residues has Rg ≈ 2.2·N^0.38 Å; an extended or disordered chain has a much larger Rg. The Cα contact count is the number of residue pairs whose Cα atoms are within 8 Å and are more than four positions apart in sequence — a standard proxy for tertiary packing density. The bounding box is the smallest axis-aligned box enclosing all Cα atoms.

  · Foldseek's 3Di representation compresses backbone geometry into a per-residue letter drawn from a learned twenty-state alphabet. It captures the tertiary interaction pattern around each residue — which residues are packed against it in space, regardless of where they are in sequence.

  · Accessible surface area quantifies burial. A residue with SASA near zero is packed into the hydrophobic core; one with SASA >100 Å² sits on the surface. Computed here via the Shrake–Rupley numerical algorithm with a 1.4 Å probe.

Ask how reliable the model is.

  · For AlphaFold models, the B-factor field carries pLDDT — the model's own estimate of local accuracy on a 0–100 scale. Regions with pLDDT<50 should be treated as essentially unmodeled; they often correspond to intrinsically disordered segments.

  · For experimental (PDB) structures, the B-factor (temperature factor) quantifies the positional spread of each atom in the crystal — a combination of thermal vibration and static disorder — in units of Å². High B-factors mark flexible loops or poorly resolved regions; low B-factors mark the rigid, well-ordered core.

  · PAE(i, j) answers: if I align the predicted and true structures on residue i, how far off (in Å) do I expect residue j to be? A block-diagonal PAE matrix with low values on the blocks and high values off-diagonal is the signature of a multi-domain protein with confidently predicted domains but uncertain inter-domain orientation.

Place it in context: what it resembles, what it is annotated as, and how it looks.

  · Structural nearest neighbors (via Foldseek easy-search vs the PDB). Reported per hit: target PDB id, E-value, and alignment TM-score. A TM-score above ~0.5 is the conventional threshold for 'same fold'.

  · Functional annotations link the protein to curated databases. InterPro entries identify conserved domains and families by matching the sequence against member-database signatures (Pfam, PROSITE, CDD, …). Gene Ontology (GO) terms describe molecular function, biological process, and cellular component in a controlled vocabulary. CATH places the structure in a hierarchical fold classification (Class/Architecture/Topology/Homologous-superfamily). The organism is the source species.

  · Plot images: a contact map (which residues are close in 3D, as an N×N binary image), a Ramachandran scatter (backbone torsion angles, revealing secondary-structure composition at a glance), and — for AlphaFold structures — a PAE heatmap (pairwise prediction confidence).

  · Structure images are PyMOL renders from six orthogonal camera directions. Cartoon representation draws helices as coils and strands as arrows; sticks shows the backbone as bonds; surface shows the solvent-excluded envelope. Rainbow coloring maps sequence position to hue (blue→red, N→C); chain coloring assigns a distinct color per polypeptide.